Protein AF-A0A0G1XCG7-F1 (afdb_monomer)

pLDDT: mean 79.08, std 19.82, range [25.97, 98.12]

Foldseek 3Di:
DDDDDDPPDPVVVVVVVVPPPPPPFADWDDDPVQFWTWTADPNDTDIWGFFWLDDPVDIDTQTADAPAADPLRLEGEHEEEDQDDDDLVCVQPDLNQLSNQLSSCRRNVDRRAWYKYKYFYWDQDPVRDIDGPPDIDIHTYGDDVVSSVVSSVVVVVVVVVVVVVVVVVVD

Sequence (171 aa):
MQNGEDTGDPLVDFVISRLPKFERMDLPVEDPTGVEVTFVRNKKEIKAFVPVLKDKRFSIPILALPDTAKADYTAFKEYKTSTRRWTQKMVDESGQISFYATAVWLAKKVVPEDIELVCAETAYNPDGSLSPTGDIWRFPTKRTMVDVIKMTSRMKRAWAGIKELGDKTLF

Radius of gyration: 18.93 Å; Cα contacts (8 Å, |Δi|>4): 252; chains: 1; bounding box: 47×46×46 Å

Solvent-accessible surface area (backbone atoms only — not comparable to full-atom values): 10193 Å² total; per-residue (Å²): 135,89,83,80,83,76,83,85,43,74,68,58,50,50,50,57,72,68,42,78,77,74,69,79,77,40,71,75,47,80,43,97,82,63,46,47,32,40,28,52,54,96,92,38,82,41,82,30,40,37,24,68,52,76,53,100,87,50,74,42,79,40,83,44,76,72,82,40,63,47,97,84,50,50,29,38,39,43,78,46,75,36,73,65,85,82,49,66,66,59,60,67,66,29,62,67,60,44,48,45,41,34,44,44,25,67,66,71,75,45,68,30,69,47,34,35,42,39,33,39,32,29,42,72,44,99,86,68,48,78,42,74,72,82,50,72,48,78,38,78,43,74,65,52,72,67,52,34,54,52,41,55,53,49,50,54,51,50,52,53,52,52,51,56,52,54,67,58,70,78,107

Nearest PDB structures (foldseek):
  7ase-assembly1_A  TM=3.149E-01  e=4.323E-02  Trypanosoma cruzi
  1xhv-assembly2_D  TM=4.431E-01  e=1.952E-01  Haemophilus influenzae
  3ebc-assembly1_B  TM=3.813E-01  e=1.833E-01  Haemophilus influenzae
  1tx3-assembly2_D  TM=4.421E-01  e=4.148E-01  Haemophilus influenzae
  1tx3-assembly1_A  TM=3.873E-01  e=1.952E-01  Haemophilus influenzae

Mean predicted aligned error: 11.19 Å

Structure (mmCIF, N/CA/C/O backbone):
data_AF-A0A0G1XCG7-F1
#
_entry.id   AF-A0A0G1XCG7-F1
#
loop_
_atom_site.group_PDB
_atom_site.id
_atom_site.type_symbol
_atom_site.label_atom_id
_atom_site.label_alt_id
_atom_site.label_comp_id
_atom_site.label_asym_id
_atom_site.label_entity_id
_atom_site.label_seq_id
_atom_site.pdbx_PDB_ins_code
_atom_site.Cartn_x
_atom_site.Cartn_y
_atom_site.Cartn_z
_atom_site.occupancy
_atom_site.B_iso_or_equiv
_atom_site.auth_seq_id
_atom_site.auth_comp_id
_atom_site.auth_asym_id
_atom_site.auth_atom_id
_atom_site.pdbx_PDB_model_num
ATOM 1 N N . MET A 1 1 ? -3.631 31.063 -17.568 1.00 25.97 1 MET A N 1
ATOM 2 C CA . MET A 1 1 ? -3.073 32.291 -16.973 1.00 25.97 1 MET A CA 1
ATOM 3 C C . MET A 1 1 ? -2.851 32.037 -15.488 1.00 25.97 1 MET A C 1
ATOM 5 O O . MET A 1 1 ? -3.781 31.592 -14.835 1.00 25.97 1 MET A O 1
ATOM 9 N N . GLN A 1 2 ? -1.589 32.181 -15.066 1.00 35.56 2 GLN A N 1
ATOM 10 C CA . GLN A 1 2 ? -1.072 32.665 -13.773 1.00 35.56 2 GLN A CA 1
ATOM 11 C C . GLN A 1 2 ? -1.804 32.334 -12.454 1.00 35.56 2 GLN A C 1
ATOM 13 O O . GLN A 1 2 ? -2.881 32.849 -12.185 1.00 35.56 2 GLN A O 1
ATOM 18 N N . ASN A 1 3 ? -1.165 31.515 -11.606 1.00 34.12 3 ASN A N 1
ATOM 19 C CA . ASN A 1 3 ? -0.428 31.978 -10.412 1.00 34.12 3 ASN A CA 1
ATOM 20 C C . ASN A 1 3 ? 0.087 30.751 -9.637 1.00 34.12 3 ASN A C 1
ATOM 22 O O . ASN A 1 3 ? -0.643 30.136 -8.864 1.00 34.12 3 ASN A O 1
ATOM 26 N N . GLY A 1 4 ? 1.329 30.350 -9.916 1.00 40.69 4 GLY A N 1
ATOM 27 C CA . GLY A 1 4 ? 2.127 29.584 -8.963 1.00 40.69 4 GLY A CA 1
ATOM 28 C C . GLY A 1 4 ? 2.894 30.618 -8.159 1.00 40.69 4 GLY A C 1
ATOM 29 O O . GLY A 1 4 ? 3.667 31.365 -8.749 1.00 40.69 4 GLY A O 1
ATOM 30 N N . GLU A 1 5 ? 2.580 30.749 -6.877 1.00 43.09 5 GLU A N 1
ATOM 31 C CA . GLU A 1 5 ? 3.329 31.626 -5.984 1.00 43.09 5 GLU A CA 1
ATOM 32 C C . GLU A 1 5 ? 4.722 31.019 -5.802 1.00 43.09 5 GLU A C 1
ATOM 34 O O . GLU A 1 5 ? 4.872 29.990 -5.143 1.00 43.09 5 GLU A O 1
ATOM 39 N N . ASP A 1 6 ? 5.721 31.624 -6.448 1.00 48.25 6 ASP A N 1
ATOM 40 C CA . ASP A 1 6 ? 7.124 31.383 -6.129 1.00 48.25 6 ASP A CA 1
ATOM 41 C C . ASP A 1 6 ? 7.342 31.864 -4.696 1.00 48.25 6 ASP A C 1
ATOM 43 O O . ASP A 1 6 ? 7.038 33.012 -4.354 1.00 48.25 6 ASP A O 1
ATOM 47 N N . THR A 1 7 ? 7.845 30.978 -3.840 1.00 56.78 7 THR A N 1
ATOM 48 C CA . THR A 1 7 ? 8.039 31.297 -2.420 1.00 56.78 7 THR A CA 1
ATOM 49 C C . THR A 1 7 ? 9.200 32.271 -2.198 1.00 56.78 7 THR A C 1
ATOM 51 O O . THR A 1 7 ? 9.373 32.790 -1.097 1.00 56.78 7 THR A O 1
ATOM 54 N N . GLY A 1 8 ? 9.977 32.553 -3.252 1.00 55.59 8 GLY A N 1
ATOM 55 C CA . GLY A 1 8 ? 11.117 33.466 -3.238 1.00 55.59 8 GLY A CA 1
ATOM 56 C C . GLY A 1 8 ? 12.393 32.837 -2.676 1.00 55.59 8 GLY A C 1
ATOM 57 O O . GLY A 1 8 ? 13.440 33.485 -2.688 1.00 55.59 8 GLY A O 1
ATOM 58 N N . ASP A 1 9 ? 12.330 31.582 -2.221 1.00 55.72 9 ASP A N 1
ATOM 59 C CA . ASP A 1 9 ? 13.478 30.800 -1.773 1.00 55.72 9 ASP A CA 1
ATOM 60 C C . ASP A 1 9 ? 13.813 29.711 -2.817 1.00 55.72 9 ASP A C 1
ATOM 62 O O . ASP A 1 9 ? 13.077 28.727 -2.957 1.00 55.72 9 ASP A O 1
ATOM 66 N N . PRO A 1 10 ? 14.950 29.833 -3.532 1.00 62.75 10 PRO A N 1
ATOM 67 C CA . PRO A 1 10 ? 15.297 28.945 -4.638 1.00 62.75 10 PRO A CA 1
ATOM 68 C C . PRO A 1 10 ? 15.512 27.483 -4.220 1.00 62.75 10 PRO A C 1
ATOM 70 O O . PRO A 1 10 ? 15.397 26.589 -5.060 1.00 62.75 10 PRO A O 1
ATOM 73 N N . LEU A 1 11 ? 15.809 27.201 -2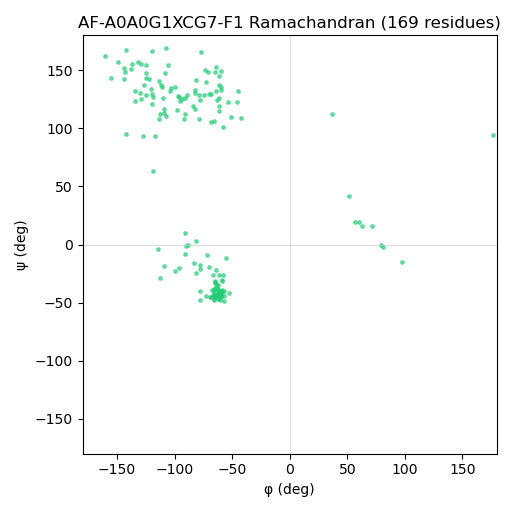.945 1.00 58.56 11 LEU A N 1
ATOM 74 C CA . LEU A 1 11 ? 15.920 25.828 -2.442 1.00 58.56 11 LEU A CA 1
ATOM 75 C C . LEU A 1 11 ? 14.544 25.202 -2.213 1.00 58.56 11 LEU A C 1
ATOM 77 O O . LEU A 1 11 ? 14.338 24.031 -2.543 1.00 58.56 11 LEU A O 1
ATOM 81 N N . VAL A 1 12 ? 13.598 25.979 -1.688 1.00 52.75 12 VAL A N 1
ATOM 82 C CA . VAL A 1 12 ? 12.213 25.545 -1.469 1.00 52.75 12 VAL A CA 1
ATOM 83 C C . VAL A 1 12 ? 11.516 25.337 -2.809 1.00 52.75 12 VAL A C 1
ATOM 85 O O . VAL A 1 12 ? 10.936 24.275 -3.031 1.00 52.75 12 VAL A O 1
ATOM 88 N N . ASP A 1 13 ? 11.682 26.268 -3.746 1.00 51.94 13 ASP A N 1
ATOM 89 C CA . ASP A 1 13 ? 11.119 26.160 -5.093 1.00 51.94 13 ASP A CA 1
ATOM 90 C C . ASP A 1 13 ? 11.721 24.962 -5.859 1.00 51.94 13 ASP A C 1
ATOM 92 O O . ASP A 1 13 ? 11.005 24.225 -6.546 1.00 51.94 13 ASP A O 1
ATOM 96 N N . PHE A 1 14 ? 13.015 24.665 -5.670 1.00 57.53 14 PHE A N 1
ATOM 97 C CA . PHE A 1 14 ? 13.651 23.471 -6.239 1.00 57.53 14 PHE A CA 1
ATOM 98 C C . PHE A 1 14 ? 13.085 22.170 -5.652 1.00 57.53 14 PHE A C 1
ATOM 100 O O . PHE A 1 14 ? 12.789 21.234 -6.401 1.00 57.53 14 PHE A O 1
ATOM 107 N N . VAL A 1 15 ? 12.885 22.102 -4.334 1.00 56.97 15 VAL A N 1
ATOM 108 C CA . VAL A 1 15 ? 12.274 20.936 -3.676 1.00 56.97 15 VAL A CA 1
ATOM 109 C C . VAL A 1 15 ? 10.815 20.766 -4.108 1.00 56.97 15 VAL A C 1
ATOM 111 O O . VAL A 1 15 ? 10.427 19.654 -4.462 1.00 56.97 15 VAL A O 1
ATOM 114 N N . ILE A 1 16 ? 10.028 21.844 -4.181 1.00 52.62 16 ILE A N 1
ATOM 115 C CA . ILE A 1 16 ? 8.637 21.832 -4.666 1.00 52.62 16 ILE A CA 1
ATOM 116 C C . ILE A 1 16 ? 8.563 21.387 -6.132 1.00 52.62 16 ILE A C 1
ATOM 118 O O . ILE A 1 16 ? 7.683 20.607 -6.489 1.00 52.62 16 ILE A O 1
ATOM 122 N N . SER A 1 17 ? 9.514 21.804 -6.975 1.00 53.53 17 SER A N 1
ATOM 123 C CA . SER A 1 17 ? 9.581 21.377 -8.381 1.00 53.53 17 SER A CA 1
ATOM 124 C C . SER A 1 17 ? 9.894 19.884 -8.556 1.00 53.53 17 SER A C 1
ATOM 126 O O . SER A 1 17 ? 9.537 19.288 -9.575 1.00 53.53 17 SER A O 1
ATOM 128 N N . ARG A 1 18 ? 10.573 19.282 -7.568 1.00 48.31 18 ARG A N 1
ATOM 129 C CA . ARG A 1 18 ? 11.005 17.875 -7.549 1.00 48.31 18 ARG A CA 1
ATOM 130 C C . ARG A 1 18 ? 10.047 16.962 -6.793 1.00 48.31 18 ARG A C 1
ATOM 132 O O . ARG A 1 18 ? 10.083 15.749 -7.007 1.00 48.31 18 ARG A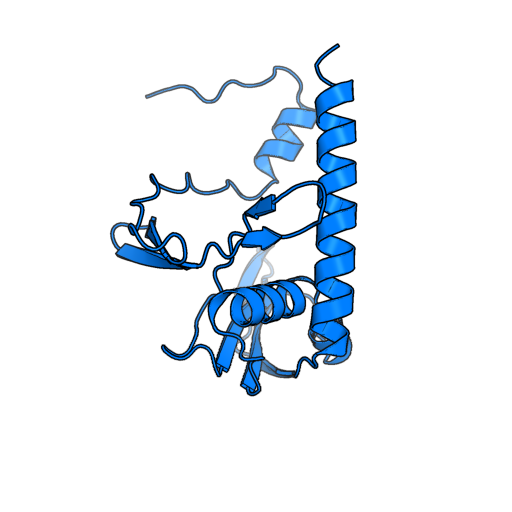 O 1
ATOM 139 N N . LEU A 1 19 ? 9.205 17.516 -5.923 1.00 43.47 19 LEU A N 1
ATOM 140 C CA . LEU A 1 19 ? 8.054 16.804 -5.393 1.00 43.47 19 LEU A CA 1
ATOM 141 C C . LEU A 1 19 ? 7.116 16.510 -6.571 1.00 43.47 19 LEU A C 1
ATOM 143 O O . LEU A 1 19 ? 6.851 17.406 -7.375 1.00 43.47 19 LEU A O 1
ATOM 147 N N . PRO A 1 20 ? 6.616 15.270 -6.726 1.00 37.00 20 PRO A N 1
ATOM 148 C CA . PRO A 1 20 ? 5.599 15.007 -7.730 1.00 37.00 20 PRO A CA 1
ATOM 149 C C . PRO A 1 20 ? 4.464 15.993 -7.475 1.00 37.00 20 PRO A C 1
ATOM 151 O O . PRO A 1 20 ? 3.947 16.050 -6.357 1.00 37.00 20 PRO A O 1
ATOM 154 N N . LYS A 1 21 ? 4.118 16.801 -8.489 1.00 39.94 21 LYS A N 1
ATOM 155 C CA . LYS A 1 21 ? 2.919 17.638 -8.435 1.00 39.94 21 LYS A CA 1
ATOM 156 C C . LYS A 1 21 ? 1.798 16.696 -8.033 1.00 39.94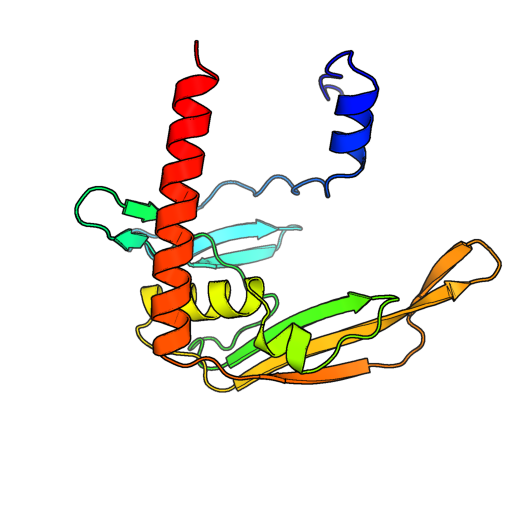 21 LYS A C 1
ATOM 158 O O . LYS A 1 21 ? 1.445 15.814 -8.814 1.00 39.94 21 LYS A O 1
ATOM 163 N N . PHE A 1 22 ? 1.294 16.833 -6.810 1.00 39.44 22 PHE A N 1
ATOM 164 C CA . PHE A 1 22 ? 0.019 16.240 -6.463 1.00 39.44 22 PHE A CA 1
ATOM 165 C C . PHE A 1 22 ? -0.944 16.857 -7.473 1.00 39.44 22 PHE A C 1
ATOM 167 O O . PHE A 1 22 ? -1.248 18.048 -7.385 1.00 39.44 22 PHE A O 1
ATOM 174 N N . GLU A 1 23 ? -1.298 16.102 -8.520 1.00 39.22 23 GLU A N 1
ATOM 175 C CA . GLU A 1 23 ? -2.395 16.469 -9.407 1.00 39.22 23 GLU A CA 1
ATOM 176 C C . GLU A 1 23 ? -3.523 16.880 -8.471 1.00 39.22 23 GLU A C 1
ATOM 178 O O . GLU A 1 23 ? -3.831 16.122 -7.547 1.00 39.22 23 GLU A O 1
ATOM 183 N N . ARG A 1 24 ? -4.026 18.115 -8.626 1.00 37.09 24 ARG A N 1
ATOM 184 C CA . ARG A 1 24 ? -5.148 18.631 -7.837 1.00 37.09 24 ARG A CA 1
ATOM 185 C C . ARG A 1 24 ? -6.170 17.501 -7.754 1.00 37.09 24 ARG A C 1
ATOM 187 O O . ARG A 1 24 ? -6.715 17.113 -8.781 1.00 37.09 24 ARG A O 1
ATOM 194 N N . MET A 1 25 ? -6.325 16.905 -6.572 1.00 38.53 25 MET A N 1
ATOM 195 C CA . MET A 1 25 ? -7.353 15.898 -6.368 1.00 38.53 25 MET A CA 1
ATOM 196 C C . MET A 1 25 ? -8.662 16.659 -6.509 1.00 38.53 25 MET A C 1
ATOM 198 O O . MET A 1 25 ? -8.970 17.505 -5.669 1.00 38.53 25 MET A O 1
ATOM 202 N N . ASP A 1 26 ? -9.346 16.450 -7.632 1.00 42.12 26 ASP A N 1
ATOM 203 C CA . ASP A 1 26 ? -10.622 17.098 -7.888 1.00 42.12 26 ASP A CA 1
ATOM 204 C C . ASP A 1 26 ? -11.619 16.710 -6.791 1.00 42.12 26 ASP A C 1
ATOM 206 O O . ASP A 1 26 ? -11.527 15.644 -6.179 1.00 42.12 26 ASP A O 1
ATOM 210 N N . LEU A 1 27 ? -12.529 17.646 -6.525 1.00 45.09 27 LEU A N 1
ATOM 211 C CA . LEU A 1 27 ? -13.391 17.715 -5.350 1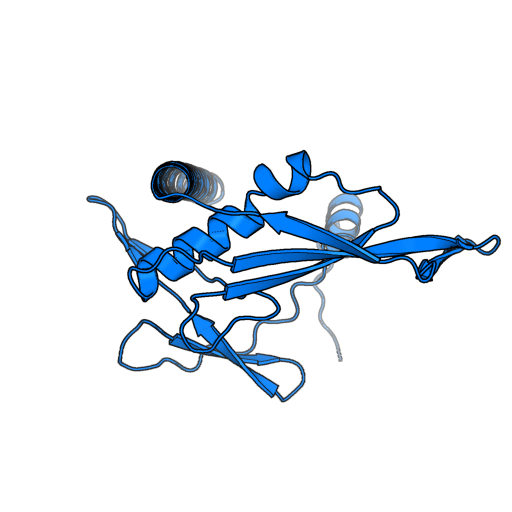.00 45.09 27 LEU A CA 1
ATOM 212 C C . LEU A 1 27 ? -14.032 16.359 -4.997 1.00 45.09 27 LEU A C 1
ATOM 214 O O . LEU A 1 27 ? -14.608 15.714 -5.877 1.00 45.09 27 LEU A O 1
ATOM 218 N N . PRO A 1 28 ? -13.976 15.939 -3.720 1.00 46.75 28 PRO A N 1
ATOM 219 C CA . PRO A 1 28 ? -14.648 14.729 -3.275 1.00 46.75 28 PRO A CA 1
ATOM 220 C C . PRO A 1 28 ? -16.161 14.867 -3.487 1.00 46.75 28 PRO A C 1
ATOM 222 O O . PRO A 1 28 ? -16.773 15.817 -3.001 1.00 46.75 28 PRO A O 1
ATOM 225 N N . VAL A 1 29 ? -16.776 13.915 -4.189 1.00 46.75 29 VAL A N 1
ATOM 226 C CA . VAL A 1 29 ? -18.236 13.745 -4.179 1.00 46.75 29 VAL A CA 1
ATOM 227 C C . VAL A 1 29 ? -18.557 12.742 -3.073 1.00 46.75 29 VAL A C 1
ATOM 229 O O . VAL A 1 29 ? -18.194 11.567 -3.179 1.00 46.75 29 VAL A O 1
ATOM 232 N N . GLU A 1 30 ? -19.143 13.228 -1.976 1.00 46.03 30 GLU A N 1
ATOM 233 C CA . GLU A 1 30 ? -19.443 12.425 -0.785 1.00 46.03 30 GLU A CA 1
ATOM 234 C C . GLU A 1 30 ? -20.551 11.394 -1.057 1.00 46.03 30 GLU A C 1
ATOM 236 O O . GLU A 1 30 ? -21.635 11.737 -1.532 1.00 46.03 30 GLU A O 1
ATOM 241 N N . ASP A 1 31 ? -20.296 10.129 -0.708 1.00 46.28 31 ASP A N 1
ATOM 242 C CA . ASP A 1 31 ? -21.341 9.125 -0.502 1.00 46.28 31 ASP A CA 1
ATOM 243 C C . ASP A 1 31 ? -21.922 9.291 0.921 1.00 46.28 31 ASP A C 1
ATOM 245 O O . ASP A 1 31 ? -21.148 9.316 1.888 1.00 46.28 31 ASP A O 1
ATOM 249 N N . PRO A 1 32 ? -23.258 9.354 1.102 1.00 37.69 32 PRO A N 1
ATOM 250 C CA . PRO A 1 32 ? -23.910 9.410 2.416 1.00 37.69 32 PRO A CA 1
ATOM 251 C C . PRO A 1 32 ? -23.546 8.270 3.390 1.00 37.69 32 PRO A C 1
ATOM 253 O O . PRO A 1 32 ? -23.868 8.365 4.575 1.00 37.69 32 PRO A O 1
ATOM 256 N N . THR A 1 33 ? -22.877 7.198 2.945 1.00 45.88 33 THR A N 1
ATOM 257 C CA . THR A 1 33 ? -22.385 6.121 3.827 1.00 45.88 33 THR A CA 1
ATOM 258 C C . THR A 1 33 ? -21.032 6.404 4.499 1.00 45.88 33 THR A C 1
ATOM 260 O O . THR A 1 33 ? -20.681 5.723 5.466 1.00 45.88 33 THR A O 1
ATOM 263 N N . GLY A 1 34 ? -20.266 7.397 4.024 1.00 49.34 34 GLY A N 1
ATOM 264 C CA . GLY A 1 34 ? -18.959 7.778 4.579 1.00 49.34 34 GLY A CA 1
ATOM 265 C C . GLY A 1 34 ? -17.812 6.789 4.314 1.00 49.34 34 GLY A C 1
ATOM 266 O O . GLY A 1 34 ? -16.790 6.852 4.997 1.00 49.34 34 GLY A O 1
ATOM 267 N N . VAL A 1 35 ? -17.971 5.853 3.368 1.00 56.88 35 VAL A N 1
ATOM 268 C CA . VAL A 1 35 ? -16.982 4.790 3.082 1.00 56.88 35 VAL A CA 1
ATOM 269 C C . VAL A 1 35 ? -16.319 4.950 1.711 1.00 56.88 35 VAL A C 1
ATOM 271 O O . VAL A 1 35 ? -15.156 4.568 1.554 1.00 56.88 35 VAL A O 1
ATOM 274 N N . GLU A 1 36 ? -17.005 5.553 0.742 1.00 59.91 36 GLU A N 1
ATOM 275 C CA . GLU A 1 36 ? -16.516 5.741 -0.625 1.00 59.91 36 GLU A CA 1
ATOM 276 C C . GLU A 1 36 ? -16.605 7.218 -1.026 1.00 59.91 36 GLU A C 1
ATOM 278 O O . GLU A 1 36 ? -17.571 7.914 -0.731 1.00 59.91 36 GLU A O 1
ATOM 283 N N . VAL A 1 37 ? -15.559 7.713 -1.678 1.00 65.12 37 VAL A N 1
ATOM 284 C CA . VAL A 1 37 ? -15.490 9.065 -2.227 1.00 65.12 37 VAL A CA 1
ATOM 285 C C . VAL A 1 37 ? -15.152 8.933 -3.698 1.00 65.12 37 VAL A C 1
ATOM 287 O O . VAL A 1 37 ? -14.202 8.237 -4.066 1.00 65.12 37 VAL A O 1
ATOM 290 N N . THR A 1 38 ? -15.935 9.591 -4.547 1.00 61.72 38 THR A N 1
ATOM 291 C CA . THR A 1 38 ? -15.632 9.637 -5.978 1.00 61.72 38 THR A CA 1
ATOM 292 C C . THR A 1 38 ? -14.772 10.858 -6.262 1.00 61.72 38 THR A C 1
ATOM 294 O O . THR A 1 38 ? -15.134 11.979 -5.910 1.00 61.72 38 THR A O 1
ATOM 297 N N . PHE A 1 39 ? -13.630 10.618 -6.895 1.00 63.09 39 PHE A N 1
ATOM 298 C CA . PHE A 1 39 ? -12.709 11.625 -7.400 1.00 63.09 39 PHE A CA 1
ATOM 299 C C . PHE A 1 39 ? -12.778 11.640 -8.922 1.00 63.09 39 PHE A C 1
ATOM 301 O O . PHE A 1 39 ? -12.946 10.594 -9.546 1.00 63.09 39 PHE A O 1
ATOM 308 N N . VAL A 1 40 ? -12.586 12.798 -9.542 1.00 58.56 40 VAL A N 1
ATOM 309 C CA . VAL A 1 40 ? -12.368 12.871 -10.989 1.00 58.56 40 VAL A CA 1
ATOM 310 C C . VAL A 1 40 ? -10.866 12.950 -11.238 1.00 58.56 40 VAL A C 1
ATOM 312 O O . VAL A 1 40 ? -10.165 13.765 -10.651 1.00 58.56 40 VAL A O 1
ATOM 315 N N . ARG A 1 41 ? -10.339 12.077 -12.096 1.00 59.31 41 ARG A N 1
ATOM 316 C CA . ARG A 1 41 ? -8.946 12.128 -12.551 1.00 59.31 41 ARG A CA 1
ATOM 317 C C . ARG A 1 41 ? -8.909 11.925 -14.052 1.00 59.31 41 ARG A C 1
ATOM 319 O O . ARG A 1 41 ? -9.420 10.928 -14.556 1.00 59.31 41 ARG A O 1
ATOM 326 N N . ASN A 1 42 ? -8.317 12.865 -14.787 1.00 62.59 42 ASN A N 1
ATOM 327 C CA . ASN A 1 42 ? -8.247 12.812 -16.253 1.00 62.59 42 ASN A CA 1
ATOM 328 C C . ASN A 1 42 ? -9.619 12.571 -16.918 1.00 62.59 42 ASN A C 1
ATOM 330 O O . ASN A 1 42 ? -9.731 11.784 -17.858 1.00 62.59 42 ASN A O 1
ATOM 334 N N . LYS A 1 43 ? -10.670 13.239 -16.414 1.00 66.31 43 LYS A N 1
ATOM 335 C CA . LYS A 1 43 ? -12.074 13.087 -16.855 1.00 66.31 43 LYS A CA 1
ATOM 336 C C . LYS A 1 43 ? -12.677 11.689 -16.638 1.00 66.31 43 LYS A C 1
ATOM 338 O O . LYS A 1 43 ? -13.704 11.375 -17.233 1.00 66.31 43 LYS A O 1
ATOM 343 N N . LYS A 1 44 ? -12.054 10.846 -15.810 1.00 58.69 44 LYS A N 1
ATOM 344 C CA . LYS A 1 44 ? -12.604 9.560 -15.370 1.00 58.69 44 LYS A CA 1
ATOM 345 C C . LYS A 1 44 ? -12.930 9.619 -13.888 1.00 58.69 44 LYS A C 1
ATOM 347 O O . LYS A 1 44 ? -12.135 10.125 -13.100 1.00 58.69 44 LYS A O 1
ATOM 352 N N . GLU A 1 45 ? -14.079 9.075 -13.522 1.00 64.94 45 GLU A N 1
ATOM 353 C CA . GLU A 1 45 ? -14.450 8.884 -12.126 1.00 64.94 45 GLU A CA 1
ATOM 354 C C . GLU A 1 45 ? -13.651 7.723 -11.532 1.00 64.94 45 GLU A C 1
ATOM 356 O O . GLU A 1 45 ? -13.590 6.624 -12.087 1.00 64.94 45 GLU A O 1
ATOM 361 N N . ILE A 1 46 ? -13.022 7.985 -10.395 1.00 65.50 46 ILE A N 1
ATOM 362 C CA . ILE A 1 46 ? -12.277 7.027 -9.600 1.00 65.50 46 ILE A CA 1
ATOM 363 C C . ILE A 1 46 ? -12.943 6.958 -8.237 1.00 65.50 46 ILE A C 1
ATOM 365 O O . ILE A 1 46 ? -13.007 7.947 -7.511 1.00 65.50 46 ILE A O 1
ATOM 369 N N . LYS A 1 47 ? -13.395 5.766 -7.863 1.00 64.88 47 LYS A N 1
ATOM 370 C CA . LYS A 1 47 ? -13.868 5.505 -6.508 1.00 64.88 47 LYS A CA 1
ATOM 371 C C . LYS A 1 47 ? -12.671 5.222 -5.614 1.00 64.88 47 LYS A C 1
ATOM 373 O O . LYS A 1 47 ? -11.958 4.242 -5.826 1.00 64.88 47 LYS A O 1
ATOM 378 N N . ALA A 1 48 ? -12.455 6.070 -4.622 1.00 65.75 48 ALA A N 1
ATOM 379 C CA . ALA A 1 48 ? -11.533 5.792 -3.537 1.00 65.75 48 ALA A CA 1
ATOM 380 C C . ALA A 1 48 ? -12.322 5.455 -2.275 1.00 65.75 48 ALA A C 1
ATOM 382 O O . ALA A 1 48 ? -13.458 5.883 -2.086 1.00 65.75 48 ALA A O 1
ATOM 383 N N . PHE A 1 49 ? -11.696 4.698 -1.390 1.00 69.81 49 PHE A N 1
ATOM 384 C CA . PHE A 1 49 ? -12.249 4.407 -0.079 1.00 69.81 49 PHE A CA 1
ATOM 385 C C . PHE A 1 49 ? -11.586 5.328 0.937 1.00 69.81 49 PHE A C 1
ATOM 387 O O . PHE A 1 49 ? -10.363 5.510 0.921 1.00 69.81 49 PHE A O 1
ATOM 394 N N . VAL A 1 50 ? -12.401 5.902 1.823 1.00 75.94 50 VAL A N 1
ATOM 395 C CA . VAL A 1 50 ? -11.928 6.767 2.911 1.00 75.94 50 VAL A CA 1
ATOM 396 C C . VAL A 1 50 ? -12.310 6.161 4.261 1.00 75.94 50 VAL A C 1
ATOM 398 O O . VAL A 1 50 ? -13.116 6.721 5.002 1.00 75.94 50 VAL A O 1
ATOM 401 N N . PRO A 1 51 ? -11.782 4.971 4.609 1.00 82.69 51 PRO A N 1
ATOM 402 C CA . PRO A 1 51 ? -12.052 4.384 5.905 1.00 82.69 51 PRO A CA 1
ATOM 403 C C . PRO A 1 51 ? -11.542 5.278 7.031 1.00 82.69 51 PRO A C 1
ATOM 405 O O . PRO A 1 51 ? -10.476 5.892 6.957 1.00 82.69 51 PRO A O 1
ATOM 408 N N . VAL A 1 52 ? -12.284 5.272 8.132 1.00 86.19 52 VAL A N 1
ATOM 409 C CA . VAL A 1 52 ? -11.902 5.990 9.343 1.00 86.19 52 VAL A CA 1
ATOM 410 C C . VAL A 1 52 ? -11.240 5.028 10.320 1.00 86.19 52 VAL A C 1
ATOM 412 O O . VAL A 1 52 ? -11.872 4.112 10.854 1.00 86.19 52 VAL A O 1
ATOM 415 N N . LEU A 1 53 ? -9.960 5.262 10.607 1.00 87.88 53 LEU A N 1
ATOM 416 C CA . LEU A 1 53 ? -9.280 4.611 11.717 1.00 87.88 53 LEU A CA 1
ATOM 417 C C . LEU A 1 53 ? -9.672 5.316 13.017 1.00 87.88 53 LEU A C 1
ATOM 419 O O . LEU A 1 53 ? -9.243 6.438 13.290 1.00 87.88 53 LEU A O 1
ATOM 423 N N . LYS A 1 54 ? -10.484 4.640 13.830 1.00 86.50 54 LYS A N 1
ATOM 424 C CA . LYS A 1 54 ? -10.909 5.152 15.135 1.00 86.50 54 LYS A CA 1
ATOM 425 C C . LYS A 1 54 ? -9.850 4.880 16.206 1.00 86.50 54 LYS A C 1
ATOM 427 O O . LYS A 1 54 ? -9.336 3.767 16.349 1.00 86.50 54 LYS A O 1
ATOM 432 N N . ASP A 1 55 ? -9.551 5.907 16.986 1.00 82.25 55 ASP A N 1
ATOM 433 C CA . ASP A 1 55 ? -8.863 5.821 18.267 1.00 82.25 55 ASP A CA 1
ATOM 434 C C . ASP A 1 55 ? -9.770 6.380 19.376 1.00 82.25 55 ASP A C 1
ATOM 436 O O . ASP A 1 55 ? -10.776 7.028 19.094 1.00 82.25 55 ASP A O 1
ATOM 440 N N . LYS A 1 56 ? -9.434 6.146 20.651 1.00 80.31 56 LYS A N 1
ATOM 441 C CA . LYS A 1 56 ? -10.219 6.671 21.780 1.00 80.31 56 LYS A CA 1
ATOM 442 C C . LYS A 1 56 ? -10.267 8.203 21.794 1.00 80.31 56 LYS A C 1
ATOM 444 O O . LYS A 1 56 ? -11.196 8.766 22.357 1.00 80.31 56 LYS A O 1
ATOM 449 N N . ARG A 1 57 ? -9.254 8.868 21.225 1.00 77.44 57 ARG A N 1
ATOM 450 C CA . ARG A 1 57 ? -9.080 10.331 21.300 1.00 77.44 57 ARG A CA 1
ATOM 451 C C . ARG A 1 57 ? -9.327 11.068 19.987 1.00 77.44 57 ARG A C 1
ATOM 453 O O . ARG A 1 57 ? -9.468 12.284 19.994 1.00 77.44 57 ARG A O 1
ATOM 460 N N . PHE A 1 58 ? -9.303 10.371 18.857 1.00 79.62 58 PHE A N 1
ATOM 461 C CA . PHE A 1 58 ? -9.419 10.989 17.540 1.00 79.62 58 PHE A CA 1
ATOM 462 C C . PHE A 1 58 ? -9.834 9.967 16.484 1.00 79.62 58 PHE A C 1
ATOM 464 O O . PHE A 1 58 ? -9.680 8.760 16.658 1.00 79.62 58 PHE A O 1
ATOM 471 N N . SER A 1 59 ? -10.316 10.483 15.360 1.00 85.12 59 SER A N 1
ATOM 472 C CA . SER A 1 59 ? -10.563 9.719 14.143 1.00 85.12 59 SER A CA 1
ATOM 473 C C . SER A 1 59 ? -9.561 10.150 13.080 1.00 85.12 59 SER A C 1
ATOM 475 O O . SER A 1 59 ? -9.311 11.345 12.933 1.00 85.12 59 SER A O 1
ATOM 477 N N . ILE A 1 60 ? -8.970 9.187 12.374 1.00 86.94 60 ILE A N 1
ATOM 478 C CA . ILE A 1 60 ? -8.068 9.455 11.252 1.00 86.94 60 ILE A CA 1
ATOM 479 C C . ILE A 1 60 ? -8.782 9.040 9.962 1.00 86.94 60 ILE A C 1
ATOM 481 O O . ILE A 1 60 ? -9.017 7.840 9.786 1.00 86.94 60 ILE A O 1
ATOM 485 N N . PRO A 1 61 ? -9.137 9.976 9.068 1.00 86.25 61 PRO A N 1
ATOM 486 C CA . PRO A 1 61 ? -9.570 9.621 7.724 1.00 86.25 61 PRO A CA 1
ATOM 487 C C . PRO A 1 61 ? -8.365 9.102 6.931 1.00 86.25 61 PRO A C 1
ATOM 489 O O . PRO A 1 61 ? -7.304 9.727 6.912 1.00 86.25 61 PRO A O 1
ATOM 492 N N . ILE A 1 62 ? -8.511 7.939 6.301 1.00 85.06 62 ILE A N 1
ATOM 493 C CA . ILE A 1 62 ? -7.446 7.292 5.536 1.00 85.06 62 ILE A CA 1
ATOM 494 C C . ILE A 1 62 ? -7.850 7.278 4.070 1.00 85.06 62 ILE A C 1
ATOM 496 O O . ILE A 1 62 ? -8.715 6.503 3.692 1.00 85.06 62 ILE A O 1
ATOM 500 N N . LEU A 1 63 ? -7.210 8.095 3.236 1.00 86.25 63 LEU A N 1
ATOM 501 C CA . LEU A 1 63 ? -7.395 8.021 1.788 1.00 86.25 63 LEU A CA 1
ATOM 502 C C . LEU A 1 63 ? -6.480 6.941 1.209 1.00 86.25 63 LEU A C 1
ATOM 504 O O . LEU A 1 63 ? -5.257 7.032 1.325 1.00 86.25 63 LEU A O 1
ATOM 508 N N . ALA A 1 64 ? -7.067 5.928 0.578 1.00 85.69 64 ALA A N 1
ATOM 509 C CA . ALA A 1 64 ? -6.325 4.852 -0.059 1.00 85.69 64 ALA A CA 1
ATOM 510 C C . ALA A 1 64 ? -6.877 4.553 -1.455 1.00 85.69 64 ALA A C 1
ATOM 512 O O . ALA A 1 64 ? -8.081 4.403 -1.655 1.00 85.69 64 ALA A O 1
ATOM 513 N N . LEU A 1 65 ? -5.957 4.456 -2.414 1.00 85.50 65 LEU A N 1
ATOM 514 C CA . LEU A 1 65 ? -6.250 4.166 -3.808 1.00 85.50 65 LEU A CA 1
ATOM 515 C C . LEU A 1 65 ? -5.151 3.246 -4.366 1.00 85.50 65 LEU A C 1
ATOM 517 O O . LEU A 1 65 ? -4.088 3.743 -4.736 1.00 85.50 65 LEU A O 1
ATOM 521 N N . PRO A 1 66 ? -5.362 1.919 -4.359 1.00 87.88 66 PRO A N 1
ATOM 522 C CA . PRO A 1 66 ? -4.524 0.977 -5.091 1.00 87.88 66 PRO A CA 1
ATOM 523 C C . PRO A 1 66 ? -4.664 1.226 -6.595 1.00 87.88 66 PRO A C 1
ATOM 525 O O . PRO A 1 66 ? -5.755 1.579 -7.047 1.00 87.88 66 PRO A O 1
ATOM 528 N N . ASP A 1 67 ? -3.607 0.987 -7.373 1.00 87.81 67 ASP A N 1
ATOM 529 C CA . ASP A 1 67 ? -3.650 1.203 -8.827 1.00 87.81 67 ASP A CA 1
ATOM 530 C C . ASP A 1 67 ? -4.740 0.363 -9.506 1.00 87.81 67 ASP A C 1
ATOM 532 O O . ASP A 1 67 ? -5.453 0.836 -10.391 1.00 87.81 67 ASP A O 1
ATOM 536 N N . THR A 1 68 ? -4.884 -0.894 -9.075 1.00 88.19 68 THR A N 1
ATOM 537 C CA . THR A 1 68 ? -5.991 -1.771 -9.472 1.00 88.19 68 THR A CA 1
ATOM 538 C C . THR A 1 68 ? -6.416 -2.651 -8.308 1.00 88.19 68 THR A C 1
ATOM 540 O O . THR A 1 68 ? -5.573 -3.139 -7.558 1.00 88.19 68 THR A O 1
ATOM 543 N N . ALA A 1 69 ? -7.715 -2.904 -8.175 1.00 88.62 69 ALA A N 1
ATOM 544 C CA . ALA A 1 69 ? -8.267 -3.815 -7.180 1.00 88.62 69 ALA A CA 1
ATOM 545 C C . ALA A 1 69 ? -9.472 -4.569 -7.753 1.00 88.62 69 ALA A C 1
ATOM 547 O O . ALA A 1 69 ? -10.173 -4.057 -8.630 1.00 88.62 69 ALA A O 1
ATOM 548 N N . LYS A 1 70 ? -9.729 -5.781 -7.250 1.00 86.75 70 LYS A N 1
ATOM 549 C CA . LYS A 1 70 ? -11.023 -6.444 -7.463 1.00 86.75 70 LYS A CA 1
ATOM 550 C C . LYS A 1 70 ? -12.133 -5.635 -6.790 1.00 86.75 70 LYS A C 1
ATOM 552 O O . LYS A 1 70 ? -11.896 -4.979 -5.780 1.00 86.75 70 LYS A O 1
ATOM 557 N N . ALA A 1 71 ? -13.355 -5.741 -7.310 1.00 83.81 71 ALA A N 1
ATOM 558 C CA . ALA A 1 71 ? -14.520 -5.040 -6.761 1.00 83.81 71 ALA A CA 1
ATOM 559 C C . ALA A 1 71 ? -14.813 -5.403 -5.290 1.00 83.81 71 ALA A C 1
ATOM 561 O O . ALA A 1 71 ? -15.304 -4.572 -4.531 1.00 83.81 71 ALA A O 1
ATOM 562 N N . ASP A 1 72 ? -14.483 -6.630 -4.879 1.00 83.06 72 ASP A N 1
ATOM 563 C CA . ASP A 1 72 ? -14.613 -7.120 -3.501 1.00 83.06 72 ASP A CA 1
ATOM 564 C C . ASP A 1 72 ? -13.371 -6.848 -2.628 1.00 83.06 72 ASP A C 1
ATOM 566 O O . ASP A 1 72 ? -13.355 -7.198 -1.449 1.00 83.06 72 ASP A O 1
ATOM 570 N N . TYR A 1 73 ? -12.333 -6.223 -3.195 1.00 87.56 73 TYR A N 1
ATOM 571 C CA . TYR A 1 73 ? -11.043 -5.933 -2.566 1.00 87.56 73 TYR A CA 1
ATOM 572 C C . TYR A 1 73 ? -10.289 -7.150 -2.001 1.00 87.56 73 TYR A C 1
ATOM 574 O O . TYR A 1 73 ? -9.354 -6.990 -1.218 1.00 87.56 73 TYR A O 1
ATOM 582 N N . THR A 1 74 ? -10.622 -8.368 -2.434 1.00 91.44 74 THR A N 1
ATOM 583 C CA . THR A 1 74 ? -9.879 -9.584 -2.048 1.00 91.44 74 THR A CA 1
ATOM 584 C C . THR A 1 74 ? -8.489 -9.655 -2.685 1.00 91.44 74 THR A C 1
ATOM 586 O O . THR A 1 74 ? -7.614 -10.369 -2.188 1.00 91.44 74 THR A O 1
ATOM 589 N N . ALA A 1 75 ? -8.276 -8.887 -3.760 1.00 93.56 75 ALA A N 1
ATOM 590 C CA . ALA A 1 75 ? -7.015 -8.787 -4.478 1.00 93.56 75 ALA A CA 1
ATOM 591 C C . ALA A 1 75 ? -6.749 -7.364 -4.984 1.00 93.56 75 ALA A C 1
ATOM 593 O O . ALA A 1 75 ? -7.687 -6.653 -5.365 1.00 93.56 75 ALA A O 1
ATOM 594 N N . PHE A 1 76 ? -5.476 -6.973 -5.051 1.00 94.56 76 PHE A N 1
ATOM 595 C CA . PHE A 1 76 ? -5.048 -5.727 -5.693 1.00 94.56 76 PHE A CA 1
ATOM 596 C C . PHE A 1 76 ? -3.643 -5.845 -6.290 1.00 94.56 76 PHE A C 1
ATOM 598 O O . PHE A 1 76 ? -2.843 -6.680 -5.861 1.00 94.56 76 PHE A O 1
ATOM 605 N N . LYS A 1 77 ? -3.336 -4.990 -7.273 1.00 94.75 77 LYS A N 1
ATOM 606 C CA . LYS A 1 77 ? -1.986 -4.866 -7.838 1.00 94.75 77 LYS A CA 1
ATOM 607 C C . LYS A 1 77 ? -1.459 -3.452 -7.703 1.00 94.75 77 LYS A C 1
ATOM 609 O O . LYS A 1 77 ? -2.206 -2.492 -7.887 1.00 94.75 77 LYS A O 1
ATOM 614 N N . GLU A 1 78 ? -0.166 -3.368 -7.421 1.00 94.06 78 GLU A N 1
ATOM 615 C CA . GLU A 1 78 ? 0.613 -2.133 -7.410 1.00 94.06 78 GLU A CA 1
ATOM 616 C C . GLU A 1 78 ? 1.576 -2.146 -8.594 1.00 94.06 78 GLU A C 1
ATOM 618 O O . GLU A 1 78 ? 2.367 -3.084 -8.738 1.00 94.06 78 GLU A O 1
ATOM 623 N N . TYR A 1 79 ? 1.544 -1.106 -9.419 1.00 94.75 79 TYR A N 1
ATOM 624 C CA . TYR A 1 79 ? 2.428 -0.972 -10.564 1.00 94.75 79 TYR A CA 1
ATOM 625 C C . TYR A 1 79 ? 3.541 0.023 -10.266 1.00 94.75 79 TYR A C 1
ATOM 627 O O . TYR A 1 79 ? 3.323 1.120 -9.758 1.00 94.75 79 TYR A O 1
ATOM 635 N N . LYS A 1 80 ? 4.769 -0.350 -10.617 1.00 91.75 80 LYS A N 1
ATOM 636 C CA . LYS A 1 80 ? 5.938 0.525 -10.523 1.00 91.75 80 LYS A CA 1
ATOM 637 C C . LYS A 1 80 ? 6.742 0.487 -11.813 1.00 91.75 80 LYS A C 1
ATOM 639 O O . LYS A 1 80 ? 6.721 -0.485 -12.561 1.00 91.75 80 LYS A O 1
ATOM 644 N N . THR A 1 81 ? 7.504 1.546 -12.025 1.00 92.31 81 THR A N 1
ATOM 645 C CA . THR A 1 81 ? 8.600 1.594 -12.991 1.00 92.31 81 THR A CA 1
ATOM 646 C C . THR A 1 81 ? 9.875 1.907 -12.227 1.00 92.31 81 THR A C 1
ATOM 648 O O . THR A 1 81 ? 9.862 2.792 -11.365 1.00 92.31 81 THR A O 1
ATOM 651 N N . SER A 1 82 ? 10.970 1.195 -12.482 1.00 91.44 82 SER A N 1
ATOM 652 C CA . SER A 1 82 ? 12.218 1.478 -11.770 1.00 91.44 82 SER A CA 1
ATOM 653 C C . SER A 1 82 ? 13.464 1.048 -12.527 1.00 91.44 82 SER A C 1
ATOM 655 O O . SER A 1 82 ? 13.496 -0.017 -13.132 1.00 91.44 82 SER A O 1
ATOM 657 N N . THR A 1 83 ? 14.515 1.860 -12.409 1.00 89.44 83 THR A N 1
ATOM 658 C CA . THR A 1 83 ? 15.901 1.491 -12.740 1.00 89.44 83 THR A CA 1
ATOM 659 C C . THR A 1 83 ? 16.551 0.650 -11.654 1.00 89.44 83 THR A C 1
ATOM 661 O O . THR A 1 83 ? 17.533 -0.047 -11.892 1.00 89.44 83 THR A O 1
ATOM 664 N N . ARG A 1 84 ? 16.018 0.712 -10.429 1.00 90.19 84 ARG A N 1
ATOM 665 C CA . ARG A 1 84 ? 16.496 -0.087 -9.313 1.00 90.19 84 ARG A CA 1
ATOM 666 C C . ARG A 1 84 ? 15.752 -1.409 -9.297 1.00 90.19 84 ARG A C 1
ATOM 668 O O . ARG A 1 84 ? 14.524 -1.449 -9.216 1.00 90.19 84 ARG A O 1
ATOM 675 N N . ARG A 1 85 ? 16.519 -2.495 -9.233 1.00 87.06 85 ARG A N 1
ATOM 676 C CA . ARG A 1 85 ? 15.956 -3.827 -9.053 1.00 87.06 85 ARG A CA 1
ATOM 677 C C . ARG A 1 85 ? 15.204 -3.940 -7.729 1.00 87.06 85 ARG A C 1
ATOM 679 O O . ARG A 1 85 ? 15.783 -3.781 -6.651 1.00 87.06 85 ARG A O 1
ATOM 686 N N . TRP A 1 86 ? 13.912 -4.236 -7.828 1.00 92.12 86 TRP A N 1
ATOM 687 C CA . TRP A 1 86 ? 13.094 -4.609 -6.682 1.00 92.12 86 TRP A CA 1
ATOM 688 C C . TRP A 1 86 ? 13.430 -6.028 -6.229 1.00 92.12 86 TRP A C 1
ATOM 690 O O . TRP A 1 86 ? 13.830 -6.886 -7.015 1.00 92.12 86 TRP A O 1
ATOM 700 N N . THR A 1 87 ? 13.266 -6.271 -4.935 1.00 95.88 87 THR A N 1
ATOM 701 C CA . THR A 1 87 ? 13.430 -7.595 -4.333 1.00 95.88 87 THR A CA 1
ATOM 702 C C . THR A 1 87 ? 12.161 -7.961 -3.586 1.00 95.88 87 THR A C 1
ATOM 704 O O . THR A 1 87 ? 11.461 -7.072 -3.100 1.00 95.88 87 THR A O 1
ATOM 707 N N . GLN A 1 88 ? 11.898 -9.259 -3.433 1.00 97.75 88 GLN A N 1
ATOM 708 C CA . GLN A 1 88 ? 10.738 -9.745 -2.684 1.00 97.75 88 GLN A CA 1
ATOM 709 C C . GLN A 1 88 ? 10.675 -9.134 -1.275 1.00 97.75 88 GLN A C 1
ATOM 711 O O . GLN A 1 88 ? 9.634 -8.635 -0.866 1.00 97.75 88 GLN A O 1
ATOM 716 N N . LYS A 1 89 ? 11.822 -9.037 -0.588 1.00 97.38 89 LYS A N 1
ATOM 717 C CA . LYS A 1 89 ? 11.925 -8.403 0.733 1.00 97.38 89 LYS A CA 1
ATOM 718 C C . LYS A 1 89 ? 11.429 -6.951 0.738 1.00 97.38 89 LYS A C 1
ATOM 720 O O . LYS A 1 89 ? 10.682 -6.570 1.629 1.00 97.38 89 LYS A O 1
ATOM 725 N N . MET A 1 90 ? 11.798 -6.145 -0.263 1.00 96.81 90 MET A N 1
ATOM 726 C CA . MET A 1 90 ? 11.327 -4.753 -0.367 1.00 96.81 90 MET A CA 1
ATOM 727 C C . MET A 1 90 ? 9.807 -4.668 -0.558 1.00 96.81 90 MET A C 1
ATOM 729 O O . MET A 1 90 ? 9.175 -3.736 -0.063 1.00 96.81 90 MET A O 1
ATOM 733 N N . VAL A 1 91 ? 9.220 -5.629 -1.274 1.00 96.62 91 VAL A N 1
ATOM 734 C CA . VAL A 1 91 ? 7.769 -5.716 -1.485 1.00 96.62 91 VAL A CA 1
ATOM 735 C C . VAL A 1 91 ? 7.064 -6.162 -0.202 1.00 96.62 91 VAL A C 1
ATOM 737 O O . VAL A 1 91 ? 6.084 -5.543 0.219 1.00 96.62 91 VAL A O 1
ATOM 740 N N . ASP A 1 92 ? 7.600 -7.167 0.486 1.00 97.00 92 ASP A N 1
ATOM 741 C CA . ASP A 1 92 ? 7.065 -7.671 1.755 1.00 97.00 92 ASP A CA 1
ATOM 742 C C . ASP A 1 92 ? 7.153 -6.629 2.882 1.00 97.00 92 ASP A C 1
ATOM 744 O O . ASP A 1 92 ? 6.256 -6.529 3.715 1.00 97.00 92 ASP A O 1
ATOM 748 N N . GLU A 1 93 ? 8.176 -5.777 2.863 1.00 95.75 93 GLU A N 1
ATOM 749 C CA . GLU A 1 93 ? 8.357 -4.681 3.823 1.00 95.75 93 GLU A CA 1
ATOM 750 C C . GLU A 1 93 ? 7.694 -3.364 3.373 1.00 95.75 93 GLU A C 1
ATOM 752 O O . GLU A 1 93 ? 7.724 -2.364 4.098 1.00 95.75 93 GLU A O 1
ATOM 757 N N . SER A 1 94 ? 7.062 -3.340 2.192 1.00 96.75 94 SER A N 1
ATOM 758 C CA . SER A 1 94 ? 6.462 -2.129 1.631 1.00 96.75 94 SER A CA 1
ATOM 759 C C . SER A 1 94 ? 5.361 -1.577 2.535 1.00 96.75 94 SER A C 1
ATOM 761 O O . SER A 1 94 ? 4.293 -2.174 2.716 1.00 96.75 94 SER A O 1
ATOM 763 N N . GLY A 1 95 ? 5.614 -0.377 3.065 1.00 96.06 95 GLY A N 1
ATOM 764 C CA . GLY A 1 95 ? 4.649 0.370 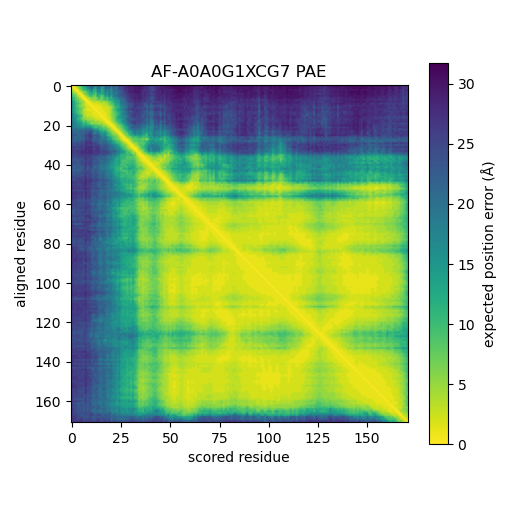3.863 1.00 96.06 95 GLY A CA 1
ATOM 765 C C . GLY A 1 95 ? 3.416 0.785 3.063 1.00 96.06 95 GLY A C 1
ATOM 766 O O . GLY A 1 95 ? 2.331 0.796 3.629 1.00 96.06 95 GLY A O 1
ATOM 767 N N . GLN A 1 96 ? 3.562 1.065 1.764 1.00 94.44 96 GLN A N 1
ATOM 768 C CA . GLN A 1 96 ? 2.448 1.433 0.882 1.00 94.44 96 GLN A CA 1
ATOM 769 C C . GLN A 1 96 ? 1.473 0.256 0.713 1.00 94.44 96 GLN A C 1
ATOM 771 O O . GLN A 1 96 ? 0.275 0.407 0.930 1.00 94.44 96 GLN A O 1
ATOM 776 N N . ILE A 1 97 ? 1.994 -0.946 0.443 1.00 96.69 97 ILE A N 1
ATOM 777 C CA . ILE A 1 97 ? 1.181 -2.166 0.313 1.00 96.69 97 ILE A CA 1
ATOM 778 C C . ILE A 1 97 ? 0.467 -2.487 1.632 1.00 96.69 97 ILE A C 1
ATOM 780 O O . ILE A 1 97 ? -0.736 -2.749 1.649 1.00 96.69 97 ILE A O 1
ATOM 784 N N . SER A 1 98 ? 1.184 -2.408 2.757 1.00 97.69 98 SER A N 1
ATOM 785 C CA . SER A 1 98 ? 0.589 -2.598 4.086 1.00 97.69 98 SER A CA 1
ATOM 786 C C . SER A 1 98 ? -0.479 -1.545 4.405 1.00 97.69 98 SER A C 1
ATOM 788 O O . SER A 1 98 ? -1.473 -1.857 5.060 1.00 97.69 98 SER A O 1
ATOM 790 N N . PHE A 1 99 ? -0.293 -0.305 3.944 1.00 96.25 99 PHE A N 1
ATOM 791 C CA . PHE A 1 99 ? -1.244 0.791 4.119 1.00 96.25 99 PHE A CA 1
ATOM 792 C C . PHE A 1 99 ? -2.541 0.517 3.352 1.00 96.25 99 PHE A C 1
ATOM 794 O O . PHE A 1 99 ? -3.614 0.582 3.949 1.00 96.25 99 PHE A O 1
ATOM 801 N N . TYR A 1 100 ? -2.450 0.112 2.081 1.00 95.19 100 TYR A N 1
ATOM 802 C CA . TYR A 1 100 ? -3.619 -0.265 1.284 1.00 95.19 100 TYR A CA 1
ATOM 803 C C . TYR A 1 100 ? -4.357 -1.473 1.863 1.00 95.19 100 TYR A C 1
ATOM 805 O O . TYR A 1 100 ? -5.566 -1.394 2.066 1.00 95.19 100 TYR A O 1
ATOM 813 N N . ALA A 1 101 ? -3.648 -2.546 2.230 1.00 96.19 101 ALA A N 1
ATOM 814 C CA . ALA A 1 101 ? -4.266 -3.711 2.868 1.00 96.19 101 ALA A CA 1
ATOM 815 C C . ALA A 1 101 ? -4.987 -3.346 4.181 1.00 96.19 101 ALA A C 1
ATOM 817 O O . ALA A 1 101 ? -6.083 -3.832 4.456 1.00 96.19 101 ALA A O 1
ATOM 818 N N . THR A 1 102 ? -4.406 -2.441 4.975 1.00 96.12 102 THR A N 1
ATOM 819 C CA . THR A 1 102 ? -5.024 -1.937 6.213 1.00 96.12 102 THR A CA 1
ATOM 820 C C . THR A 1 102 ? -6.284 -1.128 5.930 1.00 96.12 102 THR A C 1
ATOM 822 O O . THR A 1 102 ? -7.285 -1.293 6.623 1.00 96.12 102 THR A O 1
ATOM 825 N N . ALA A 1 103 ? -6.257 -0.264 4.917 1.00 93.06 103 ALA A N 1
ATOM 826 C CA . ALA A 1 103 ? -7.415 0.529 4.535 1.00 93.06 103 ALA A CA 1
ATOM 827 C C . ALA A 1 103 ? -8.556 -0.358 3.994 1.00 93.06 103 ALA A C 1
ATOM 829 O O . ALA A 1 103 ? -9.702 -0.186 4.412 1.00 93.06 103 ALA A O 1
ATOM 830 N N . VAL A 1 104 ? -8.247 -1.384 3.191 1.00 92.00 104 VAL A N 1
ATOM 831 C CA . VAL A 1 104 ? -9.231 -2.405 2.784 1.00 92.00 104 VAL A CA 1
ATOM 832 C C . VAL A 1 104 ? -9.845 -3.090 4.005 1.00 92.00 104 VAL A C 1
ATOM 834 O O . VAL A 1 104 ? -11.070 -3.157 4.120 1.00 92.00 104 VAL A O 1
ATOM 837 N N . TRP A 1 105 ? -9.023 -3.534 4.961 1.00 94.12 105 TRP A N 1
ATOM 838 C CA . TRP A 1 105 ? -9.532 -4.161 6.179 1.00 94.12 105 TRP A CA 1
ATOM 839 C C . TRP A 1 105 ? -10.425 -3.218 6.990 1.00 94.12 105 TRP A C 1
ATOM 841 O O . TRP A 1 105 ? -11.476 -3.628 7.477 1.00 94.12 105 TRP A O 1
ATOM 851 N N . LEU A 1 106 ? -10.066 -1.940 7.120 1.00 91.50 106 LEU A N 1
ATOM 852 C CA . LEU A 1 106 ? -10.901 -0.975 7.833 1.00 91.50 106 LEU A CA 1
ATOM 853 C C . LEU A 1 106 ? -12.277 -0.811 7.172 1.00 91.50 106 LEU A C 1
ATOM 855 O O . LEU A 1 106 ? -13.270 -0.782 7.904 1.00 91.50 106 LEU A O 1
ATOM 859 N N . ALA A 1 107 ? -12.326 -0.761 5.836 1.00 85.19 107 ALA A N 1
ATOM 860 C CA . ALA A 1 107 ? -13.542 -0.543 5.053 1.00 85.19 107 ALA A CA 1
ATOM 861 C C . ALA A 1 107 ? -14.430 -1.793 4.932 1.00 85.19 107 ALA A C 1
ATOM 863 O O . ALA A 1 107 ? -15.637 -1.712 5.140 1.00 85.19 107 ALA A O 1
ATOM 864 N N . LYS A 1 108 ? -13.847 -2.949 4.597 1.00 86.38 108 LYS A N 1
ATOM 865 C CA . LYS A 1 108 ? -14.587 -4.165 4.209 1.00 86.38 108 LYS A CA 1
ATOM 866 C C . LYS A 1 108 ? -14.419 -5.330 5.194 1.00 86.38 108 LYS A C 1
ATOM 868 O O . LYS A 1 108 ? -15.050 -6.363 5.023 1.00 86.38 108 LYS A O 1
ATOM 873 N N . LYS A 1 109 ? -13.582 -5.177 6.232 1.00 89.88 109 LYS A N 1
ATOM 874 C CA . LYS A 1 109 ? -13.251 -6.216 7.236 1.00 89.88 109 LYS A CA 1
ATOM 875 C C . LYS A 1 109 ? -12.600 -7.479 6.663 1.00 89.88 109 LYS A C 1
ATOM 877 O O . LYS A 1 109 ? -12.530 -8.493 7.349 1.00 89.88 109 LYS A O 1
ATOM 882 N N . VAL A 1 110 ? -12.038 -7.380 5.460 1.00 90.94 110 VAL A N 1
ATOM 883 C CA . VAL A 1 110 ? -11.287 -8.442 4.778 1.00 90.94 110 VAL A CA 1
ATOM 884 C C . VAL A 1 110 ? -9.824 -8.024 4.655 1.00 90.94 110 VAL A C 1
ATOM 886 O O . VAL A 1 110 ? -9.530 -6.855 4.413 1.00 90.94 110 VAL A O 1
ATOM 889 N N . VAL A 1 111 ? -8.901 -8.967 4.842 1.00 95.88 111 VAL A N 1
ATOM 890 C CA . VAL A 1 111 ? -7.486 -8.768 4.499 1.00 95.88 111 VAL A CA 1
ATOM 891 C C . VAL A 1 111 ? -7.271 -9.344 3.097 1.00 95.88 111 VAL A C 1
ATOM 893 O O . VAL A 1 111 ? -7.591 -10.515 2.907 1.00 95.88 111 VAL A O 1
ATOM 896 N N . PRO A 1 112 ? -6.766 -8.569 2.118 1.00 95.12 112 PRO A N 1
ATOM 897 C CA . PRO A 1 112 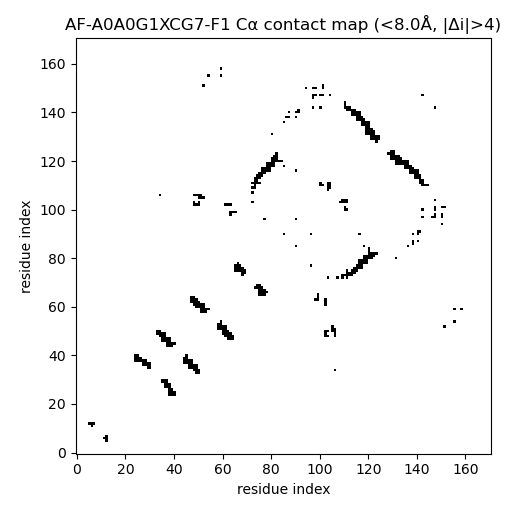? -6.514 -9.091 0.777 1.00 95.12 112 PRO A CA 1
ATOM 898 C C . PRO A 1 112 ? -5.510 -10.250 0.806 1.00 95.12 112 PRO A C 1
ATOM 900 O O . PRO A 1 112 ? -4.454 -10.141 1.436 1.00 95.12 112 PRO A O 1
ATOM 903 N N . GLU A 1 113 ? -5.824 -11.342 0.112 1.00 93.94 113 GLU A N 1
ATOM 904 C CA . GLU A 1 113 ? -5.002 -12.563 0.102 1.00 93.94 113 GLU A CA 1
ATOM 905 C C . GLU A 1 113 ? -4.107 -12.673 -1.139 1.00 93.94 113 GLU A C 1
ATOM 907 O O . GLU A 1 113 ? -3.078 -13.355 -1.101 1.00 93.94 113 GLU A O 1
ATOM 912 N N . ASP A 1 114 ? -4.491 -11.988 -2.218 1.00 96.69 114 ASP A N 1
ATOM 913 C CA . ASP A 1 114 ? -3.803 -11.969 -3.508 1.00 96.69 114 ASP A CA 1
ATOM 914 C C . ASP A 1 114 ? -3.315 -10.546 -3.811 1.00 96.69 114 ASP A C 1
ATOM 916 O O . ASP A 1 114 ? -4.056 -9.684 -4.290 1.00 96.69 114 ASP A O 1
ATOM 920 N N . ILE A 1 115 ? -2.065 -10.277 -3.443 1.00 98.00 115 ILE A N 1
ATOM 921 C CA . ILE A 1 115 ? -1.424 -8.978 -3.632 1.00 98.00 115 ILE A CA 1
ATOM 922 C C . ILE A 1 115 ? -0.199 -9.181 -4.519 1.00 98.00 115 ILE A C 1
ATOM 924 O O . ILE A 1 115 ? 0.650 -10.018 -4.222 1.00 98.00 115 ILE A O 1
ATOM 928 N N . GLU A 1 116 ? -0.065 -8.390 -5.580 1.00 97.81 116 GLU A N 1
ATOM 929 C CA . GLU A 1 116 ? 1.087 -8.453 -6.488 1.00 97.81 116 GLU A CA 1
ATOM 930 C C . GLU A 1 116 ? 1.668 -7.052 -6.704 1.00 97.81 116 GLU A C 1
ATOM 932 O O . GLU A 1 116 ? 0.944 -6.117 -7.049 1.00 97.81 116 GLU A O 1
ATOM 937 N N . LEU A 1 117 ? 2.986 -6.905 -6.545 1.00 97.38 117 LEU A N 1
ATOM 938 C CA . LEU A 1 117 ? 3.703 -5.761 -7.104 1.00 97.38 117 LEU A CA 1
ATOM 939 C C . LEU A 1 117 ? 4.252 -6.140 -8.477 1.00 97.38 117 LEU A C 1
ATOM 941 O O . LEU A 1 117 ? 4.984 -7.122 -8.612 1.00 97.38 117 LEU A O 1
ATOM 945 N N . VAL A 1 118 ? 3.919 -5.340 -9.485 1.00 95.19 118 VAL A N 1
ATOM 946 C CA . VAL A 1 118 ? 4.400 -5.481 -10.859 1.00 95.19 118 VAL A CA 1
ATOM 947 C C . VAL A 1 118 ? 5.305 -4.295 -11.168 1.00 95.19 118 VAL A C 1
ATOM 949 O O . VAL A 1 118 ? 4.849 -3.157 -11.238 1.00 95.19 118 VAL A O 1
ATOM 952 N N . CYS A 1 119 ? 6.597 -4.547 -11.351 1.00 93.19 119 CYS A N 1
ATOM 953 C CA . CYS A 1 119 ? 7.571 -3.518 -11.693 1.00 93.19 119 CYS A CA 1
ATOM 954 C C . CYS A 1 119 ? 8.039 -3.701 -13.136 1.00 93.19 119 CYS A C 1
ATOM 956 O O . CYS A 1 119 ? 8.667 -4.711 -13.442 1.00 93.19 119 CYS A O 1
ATOM 958 N N . ALA A 1 120 ? 7.773 -2.724 -14.000 1.00 93.50 120 ALA A N 1
ATOM 959 C CA . ALA A 1 120 ? 8.442 -2.631 -15.292 1.00 93.50 120 ALA A CA 1
ATOM 960 C C . ALA A 1 120 ? 9.848 -2.053 -15.079 1.00 93.50 120 ALA A C 1
ATOM 962 O O . ALA A 1 120 ? 10.008 -0.988 -14.472 1.00 93.50 120 ALA A O 1
ATOM 963 N N . GLU A 1 121 ? 10.870 -2.770 -15.528 1.00 91.62 121 GLU A N 1
ATOM 964 C CA . GLU A 1 121 ? 12.238 -2.276 -15.456 1.00 91.62 121 GLU A CA 1
ATOM 965 C C . GLU A 1 121 ? 12.439 -1.162 -16.484 1.00 91.62 121 GLU A C 1
ATOM 967 O O . GLU A 1 121 ? 11.936 -1.201 -17.609 1.00 91.62 121 GLU A O 1
ATOM 972 N N . THR A 1 122 ? 13.168 -0.133 -16.072 1.00 92.94 122 THR A N 1
ATOM 973 C CA . THR A 1 122 ? 13.548 0.986 -16.931 1.00 92.94 122 THR A CA 1
ATOM 974 C C . THR A 1 122 ? 15.055 1.159 -16.912 1.00 92.94 122 THR A C 1
ATOM 976 O O . THR A 1 122 ? 15.668 0.962 -15.869 1.00 92.94 122 THR A O 1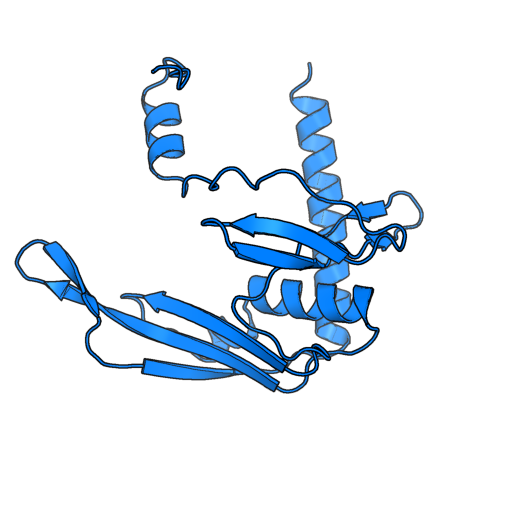
ATOM 979 N N . ALA A 1 123 ? 15.652 1.599 -18.011 1.00 91.12 123 ALA A N 1
ATOM 980 C CA . ALA A 1 123 ? 17.068 1.934 -18.083 1.00 91.12 123 ALA A CA 1
ATOM 981 C C . ALA A 1 123 ? 17.269 3.322 -18.689 1.00 91.12 123 ALA A C 1
ATOM 983 O O . ALA A 1 123 ? 16.421 3.831 -19.429 1.00 91.12 123 ALA A O 1
ATOM 984 N N . TYR A 1 124 ? 18.402 3.934 -18.346 1.00 92.38 124 TYR A N 1
ATOM 985 C CA . TYR A 1 124 ? 18.854 5.151 -19.003 1.00 92.38 124 TYR A CA 1
ATOM 986 C C . TYR A 1 124 ? 19.487 4.799 -20.346 1.00 92.38 124 TYR A C 1
ATOM 988 O O . TYR A 1 124 ? 20.381 3.957 -20.422 1.00 92.38 124 TYR A O 1
ATOM 996 N N . ASN A 1 125 ? 19.028 5.471 -21.390 1.00 91.12 125 ASN A N 1
ATOM 997 C CA . ASN A 1 125 ? 19.622 5.436 -22.715 1.00 91.12 125 ASN A CA 1
ATOM 998 C C . ASN A 1 125 ? 20.892 6.308 -22.761 1.00 91.12 125 ASN A C 1
ATOM 1000 O O . ASN A 1 125 ? 21.098 7.146 -21.878 1.00 91.12 125 ASN A O 1
ATOM 1004 N N . PRO A 1 126 ? 21.739 6.173 -23.801 1.00 93.88 126 PRO A N 1
ATOM 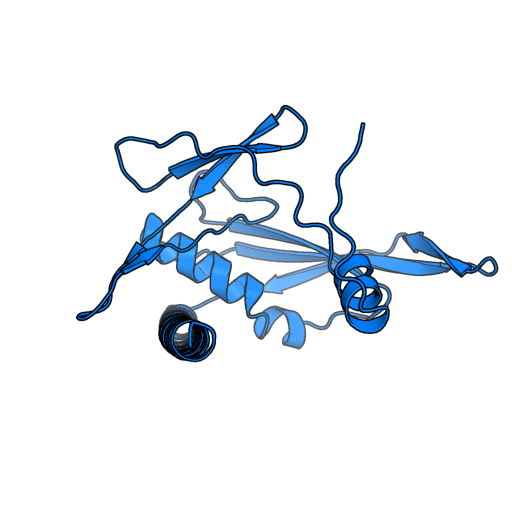1005 C CA . PRO A 1 126 ? 22.938 7.003 -23.961 1.00 93.88 126 PRO A CA 1
ATOM 1006 C C . PRO A 1 126 ? 22.667 8.515 -24.015 1.00 93.88 126 PRO A C 1
ATOM 1008 O O . PRO A 1 126 ? 23.533 9.304 -23.653 1.00 93.88 126 PRO A O 1
ATOM 1011 N N . ASP A 1 127 ? 21.468 8.921 -24.439 1.00 91.56 127 ASP A N 1
ATOM 1012 C CA . ASP A 1 127 ? 21.013 10.317 -24.459 1.00 91.56 127 ASP A CA 1
ATOM 1013 C C . ASP A 1 127 ? 20.492 10.812 -23.092 1.00 91.56 127 ASP A C 1
ATOM 1015 O O . ASP A 1 127 ? 20.021 11.942 -22.971 1.00 91.56 127 ASP A O 1
ATOM 1019 N N . GLY A 1 128 ? 20.560 9.971 -22.056 1.00 89.12 128 GLY A N 1
ATOM 1020 C CA . GLY A 1 128 ? 20.063 10.255 -20.712 1.00 89.12 128 GLY A CA 1
ATOM 1021 C C . GLY A 1 128 ? 18.549 10.097 -20.548 1.00 89.12 128 GLY A C 1
ATOM 1022 O O . GLY A 1 128 ? 18.045 10.284 -19.438 1.00 89.12 128 GLY A O 1
ATOM 1023 N N . SER A 1 129 ? 17.808 9.736 -21.601 1.00 90.69 129 SER A N 1
ATOM 1024 C CA . SER A 1 129 ? 16.373 9.461 -21.502 1.00 90.69 129 SER A CA 1
ATOM 1025 C C . SER A 1 129 ? 16.107 8.153 -20.752 1.00 90.69 129 SER A C 1
ATOM 1027 O O . SER A 1 129 ? 16.905 7.218 -20.796 1.00 90.69 129 SER A O 1
ATOM 1029 N N . LEU A 1 130 ? 14.980 8.080 -20.040 1.00 90.00 130 LEU A N 1
ATOM 1030 C CA . LEU A 1 130 ? 14.548 6.868 -19.345 1.00 90.00 130 LEU A CA 1
ATOM 1031 C C . LEU A 1 130 ? 13.549 6.105 -20.217 1.00 90.00 130 LEU A C 1
ATOM 1033 O O . LEU A 1 130 ? 12.538 6.675 -20.628 1.00 90.00 130 LEU A O 1
ATOM 1037 N N . SER A 1 131 ? 13.794 4.817 -20.457 1.00 87.06 131 SER A N 1
ATOM 1038 C CA . SER A 1 131 ? 12.881 3.971 -21.232 1.00 87.06 131 SER A CA 1
ATOM 1039 C C . SER A 1 131 ? 12.702 2.580 -20.615 1.00 87.06 131 SER A C 1
ATOM 1041 O O . SER A 1 131 ? 13.601 2.112 -19.912 1.00 87.06 131 SER A O 1
ATOM 1043 N N . PRO A 1 132 ? 11.545 1.915 -20.810 1.00 92.44 132 PRO A N 1
ATOM 1044 C CA . PRO A 1 132 ? 11.355 0.531 -20.384 1.00 92.44 132 PRO A CA 1
ATOM 1045 C C . PRO A 1 132 ? 12.338 -0.407 -21.087 1.00 92.44 132 PRO A C 1
ATOM 1047 O O . PRO A 1 132 ? 12.512 -0.310 -22.299 1.00 92.44 132 PRO A O 1
ATOM 1050 N N . THR A 1 133 ? 12.929 -1.350 -20.354 1.00 91.69 133 THR A N 1
ATOM 1051 C CA . THR A 1 133 ? 13.823 -2.365 -20.945 1.00 91.69 133 THR A CA 1
ATOM 1052 C C . THR A 1 133 ? 13.055 -3.483 -21.652 1.00 91.69 133 THR A C 1
ATOM 1054 O O . THR A 1 133 ? 13.618 -4.202 -22.470 1.00 91.69 133 THR A O 1
ATOM 1057 N N . GLY A 1 134 ? 11.760 -3.615 -21.349 1.00 89.25 134 GLY A N 1
ATOM 1058 C CA . GLY A 1 134 ? 10.917 -4.741 -21.756 1.00 89.25 134 GLY A CA 1
ATOM 1059 C C . GLY A 1 134 ? 10.768 -5.799 -20.661 1.00 89.25 134 GLY A C 1
ATOM 1060 O O . GLY A 1 134 ? 9.827 -6.591 -20.715 1.00 89.25 134 GLY A O 1
ATOM 1061 N N . ASP A 1 135 ? 11.618 -5.764 -19.633 1.00 90.38 135 ASP A N 1
ATOM 1062 C CA . ASP A 1 135 ? 11.542 -6.691 -18.511 1.00 90.38 135 ASP A CA 1
ATOM 1063 C C . ASP A 1 135 ? 10.485 -6.269 -17.485 1.00 90.38 135 ASP A C 1
ATOM 1065 O O . ASP A 1 135 ? 10.288 -5.091 -17.166 1.00 90.38 135 ASP A O 1
ATOM 1069 N N . ILE A 1 136 ? 9.786 -7.270 -16.948 1.00 94.44 136 ILE A N 1
ATOM 1070 C CA . ILE A 1 136 ? 8.761 -7.095 -15.922 1.00 94.44 136 ILE A CA 1
ATOM 1071 C C . ILE A 1 136 ? 9.049 -8.052 -14.774 1.00 94.44 136 ILE A C 1
ATOM 1073 O O . ILE A 1 136 ? 9.104 -9.270 -14.952 1.00 94.44 136 ILE A O 1
ATOM 1077 N N . TRP A 1 137 ? 9.145 -7.507 -13.567 1.00 90.88 137 TRP A N 1
ATOM 1078 C CA . TRP A 1 137 ? 9.262 -8.286 -12.343 1.00 90.88 137 TRP A CA 1
ATOM 1079 C C . TRP A 1 137 ? 7.943 -8.309 -11.592 1.00 90.88 137 TRP A C 1
ATOM 1081 O O . TRP A 1 137 ? 7.306 -7.277 -11.377 1.00 90.88 137 TRP A O 1
ATOM 1091 N N . ARG A 1 138 ? 7.545 -9.508 -11.178 1.00 96.56 138 ARG A N 1
ATOM 1092 C CA . ARG A 1 138 ? 6.295 -9.771 -10.473 1.00 96.56 138 ARG A CA 1
ATOM 1093 C C . ARG A 1 138 ? 6.609 -10.345 -9.109 1.00 96.56 138 ARG A C 1
ATOM 1095 O O . ARG A 1 138 ? 7.334 -11.331 -9.007 1.00 96.56 138 ARG A O 1
ATOM 1102 N N . PHE A 1 139 ? 6.050 -9.727 -8.082 1.00 97.88 139 PHE A N 1
ATOM 1103 C CA . PHE A 1 139 ? 6.281 -10.097 -6.696 1.00 97.88 139 PHE A CA 1
ATOM 1104 C C . PHE A 1 139 ? 4.936 -10.310 -6.007 1.00 97.88 139 PHE A C 1
ATOM 1106 O O . PHE A 1 139 ? 4.337 -9.345 -5.515 1.00 97.88 139 PHE A O 1
ATOM 1113 N N . PRO A 1 140 ? 4.434 -11.555 -5.977 1.00 98.12 140 PRO A N 1
ATOM 1114 C CA . PRO A 1 140 ? 3.333 -11.916 -5.104 1.00 98.12 140 PRO A CA 1
ATOM 1115 C C . PRO A 1 140 ? 3.736 -11.655 -3.652 1.00 98.12 140 PRO A C 1
ATOM 1117 O O . PRO A 1 140 ? 4.843 -11.985 -3.234 1.00 98.12 140 PRO A O 1
ATOM 1120 N N . THR A 1 141 ? 2.853 -11.062 -2.867 1.00 98.12 141 THR A N 1
ATOM 1121 C CA . THR A 1 141 ? 3.065 -10.795 -1.445 1.00 98.12 141 THR A CA 1
ATOM 1122 C C . THR A 1 141 ? 1.761 -11.012 -0.689 1.00 98.12 141 THR A C 1
ATOM 1124 O O . THR A 1 141 ? 0.690 -11.162 -1.275 1.00 98.12 141 THR A O 1
ATOM 1127 N N . LYS A 1 142 ? 1.845 -11.065 0.638 1.00 97.25 142 LYS A N 1
ATOM 1128 C CA . LYS A 1 142 ? 0.691 -11.254 1.518 1.00 97.25 142 LYS A CA 1
ATOM 1129 C C . LYS A 1 142 ? 0.784 -10.325 2.709 1.00 97.25 142 LYS A C 1
ATOM 1131 O O . LYS A 1 142 ? 1.872 -9.909 3.111 1.00 97.25 142 LYS A O 1
ATOM 1136 N N . ARG A 1 143 ? -0.369 -10.014 3.293 1.00 97.44 143 ARG A N 1
ATOM 1137 C CA . ARG A 1 143 ? -0.461 -9.333 4.583 1.00 97.44 143 ARG A CA 1
ATOM 1138 C C . ARG A 1 143 ? -1.315 -10.149 5.529 1.00 97.44 143 ARG A C 1
ATOM 1140 O O . ARG A 1 143 ? -2.281 -10.788 5.133 1.00 97.44 143 ARG A O 1
ATOM 1147 N N . THR A 1 144 ? -0.920 -10.132 6.788 1.00 96.81 144 THR A N 1
ATOM 1148 C CA . THR A 1 144 ? -1.613 -10.791 7.888 1.00 96.81 144 THR A CA 1
ATOM 1149 C C . THR A 1 144 ? -2.303 -9.753 8.766 1.00 96.81 144 THR A C 1
ATOM 1151 O O . THR A 1 144 ? -2.025 -8.553 8.688 1.00 96.81 144 THR A O 1
ATOM 1154 N N . MET A 1 145 ? -3.155 -10.209 9.685 1.00 97.00 145 MET A N 1
ATOM 1155 C CA . MET A 1 145 ? -3.734 -9.322 10.698 1.00 97.00 145 MET A CA 1
ATOM 1156 C C . MET A 1 145 ? -2.660 -8.639 11.561 1.00 97.00 145 MET A C 1
ATOM 1158 O O . MET A 1 145 ? -2.829 -7.496 11.982 1.00 97.00 145 MET A O 1
ATOM 1162 N N . VAL A 1 146 ? -1.523 -9.304 11.791 1.00 97.19 146 VAL A N 1
ATOM 1163 C CA . VAL A 1 146 ? -0.393 -8.717 12.523 1.00 97.19 146 VAL A CA 1
ATOM 1164 C C . VAL A 1 14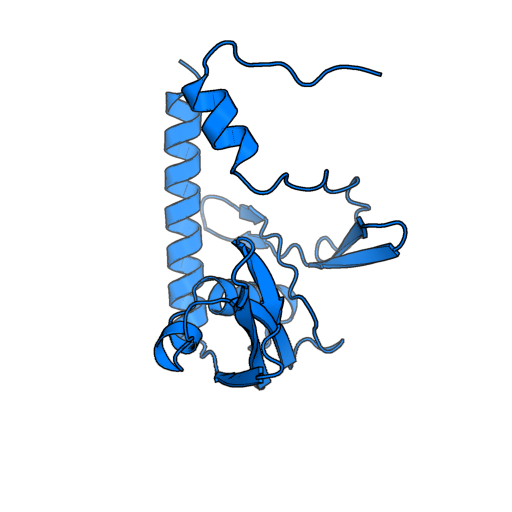6 ? 0.155 -7.497 11.782 1.00 97.19 146 VAL A C 1
ATOM 1166 O O . VAL A 1 146 ? 0.460 -6.485 12.413 1.00 97.19 146 VAL A O 1
ATOM 1169 N N . ASP A 1 147 ? 0.232 -7.547 10.452 1.00 97.50 147 ASP A N 1
ATOM 1170 C CA . ASP A 1 147 ? 0.693 -6.419 9.637 1.00 97.50 147 ASP A CA 1
ATOM 1171 C C . ASP A 1 147 ? -0.292 -5.251 9.681 1.00 97.50 147 ASP A C 1
ATOM 1173 O O . ASP A 1 147 ? 0.124 -4.098 9.809 1.00 97.50 147 ASP A O 1
ATOM 1177 N N . VAL A 1 148 ? -1.595 -5.546 9.674 1.00 96.94 148 VAL A N 1
ATOM 1178 C CA . VAL A 1 148 ? -2.666 -4.551 9.844 1.00 96.94 148 VAL A CA 1
ATOM 1179 C C . VAL A 1 148 ? -2.565 -3.869 11.214 1.00 96.94 148 VAL A C 1
ATOM 1181 O O . VAL A 1 148 ? -2.589 -2.640 11.310 1.00 96.94 148 VAL A O 1
ATOM 1184 N N . ILE A 1 149 ? -2.375 -4.630 12.295 1.00 96.81 149 ILE A N 1
ATOM 1185 C CA . ILE A 1 149 ? -2.210 -4.082 13.654 1.00 96.81 149 ILE A CA 1
ATOM 1186 C C . ILE A 1 149 ? -0.943 -3.215 13.751 1.00 96.81 149 ILE A C 1
ATOM 1188 O O . ILE A 1 149 ? -0.966 -2.113 14.312 1.00 96.81 149 ILE A O 1
ATOM 1192 N N . LYS A 1 150 ? 0.173 -3.665 13.166 1.00 97.44 150 LYS A N 1
ATOM 1193 C CA . LYS A 1 150 ? 1.414 -2.875 13.111 1.00 97.44 150 LYS A CA 1
ATOM 1194 C C . LYS A 1 150 ? 1.217 -1.582 12.321 1.00 97.44 150 LYS A C 1
ATOM 1196 O O . LYS A 1 150 ? 1.673 -0.521 12.755 1.00 97.44 150 LYS A O 1
ATOM 1201 N N . MET A 1 151 ? 0.520 -1.649 11.189 1.00 97.44 151 MET A N 1
ATOM 1202 C CA . MET A 1 151 ? 0.285 -0.494 10.331 1.00 97.44 151 MET A CA 1
ATOM 1203 C C . MET A 1 151 ? -0.664 0.520 10.975 1.00 97.44 151 MET A C 1
ATOM 1205 O O . MET A 1 151 ? -0.332 1.702 11.022 1.00 97.44 151 MET A O 1
ATOM 1209 N N . THR A 1 152 ? -1.780 0.086 11.564 1.00 95.81 152 THR A N 1
ATOM 1210 C CA . THR A 1 152 ? -2.676 0.985 12.317 1.00 95.81 152 THR A CA 1
ATOM 1211 C C . THR A 1 152 ? -1.933 1.697 13.452 1.00 95.81 152 THR A C 1
ATOM 1213 O O . THR A 1 152 ? -2.092 2.903 13.642 1.00 95.81 152 THR A O 1
ATOM 1216 N N . SER A 1 153 ? -1.043 0.993 14.155 1.00 95.62 153 SER A N 1
ATOM 1217 C CA . SER A 1 153 ? -0.194 1.586 15.197 1.00 95.62 153 SER A CA 1
ATOM 1218 C C . SER A 1 153 ? 0.795 2.617 14.633 1.00 95.62 153 SER A C 1
ATOM 1220 O O . SER A 1 153 ? 1.036 3.658 15.246 1.00 95.62 153 SER A O 1
ATOM 1222 N N . ARG A 1 154 ? 1.369 2.368 13.447 1.00 95.88 154 ARG A N 1
ATOM 1223 C CA . ARG A 1 154 ? 2.220 3.332 12.727 1.00 95.88 154 ARG A CA 1
ATOM 1224 C C . ARG A 1 154 ? 1.430 4.568 12.285 1.00 95.88 154 ARG A C 1
ATOM 1226 O O . ARG A 1 154 ? 1.912 5.674 12.504 1.00 95.88 154 ARG A O 1
ATOM 1233 N N . MET A 1 155 ? 0.228 4.393 11.731 1.00 94.50 155 MET A N 1
ATOM 1234 C CA . MET A 1 155 ? -0.656 5.485 11.299 1.00 94.50 155 MET A CA 1
ATOM 1235 C C . MET A 1 155 ? -1.030 6.406 12.467 1.00 94.50 155 MET A C 1
ATOM 1237 O O . MET A 1 155 ? -0.914 7.621 12.349 1.00 94.50 155 MET A O 1
ATOM 1241 N N . LYS A 1 156 ? -1.403 5.841 13.625 1.00 93.62 156 LYS A N 1
ATOM 1242 C CA . LYS A 1 156 ? -1.723 6.623 14.834 1.00 93.62 156 LYS A CA 1
ATOM 1243 C C . LYS A 1 156 ? -0.546 7.469 15.314 1.00 93.62 156 LYS A C 1
ATOM 1245 O O . LYS A 1 156 ? -0.733 8.636 15.647 1.00 93.62 156 LYS A O 1
ATOM 1250 N N . ARG A 1 157 ? 0.665 6.899 15.322 1.00 92.88 157 ARG A N 1
ATOM 1251 C CA . ARG A 1 157 ? 1.887 7.638 15.682 1.00 92.88 157 ARG A CA 1
ATOM 1252 C C . ARG A 1 157 ? 2.196 8.753 14.685 1.00 92.88 157 ARG A C 1
ATOM 1254 O O . ARG A 1 157 ? 2.498 9.860 15.110 1.00 92.88 157 ARG A O 1
ATOM 1261 N N . ALA A 1 158 ? 2.077 8.478 13.386 1.00 92.50 158 ALA A N 1
ATOM 1262 C CA . ALA A 1 158 ? 2.281 9.486 12.348 1.00 92.50 158 ALA A CA 1
ATOM 1263 C C . ALA A 1 158 ? 1.287 10.650 12.490 1.00 92.50 158 ALA A C 1
ATOM 1265 O O . ALA A 1 158 ? 1.692 11.804 12.458 1.00 92.50 158 ALA A O 1
ATOM 1266 N N . TRP A 1 159 ? 0.009 10.353 12.734 1.00 90.88 159 TRP A N 1
ATOM 1267 C CA . TRP A 1 159 ? -1.022 11.368 12.951 1.00 90.88 159 TRP A CA 1
ATOM 1268 C C . TRP A 1 159 ? -0.755 12.244 14.178 1.00 90.88 159 TRP A C 1
ATOM 1270 O O . TRP A 1 159 ? -0.901 13.460 14.107 1.00 90.88 159 TRP A O 1
ATOM 1280 N N . ALA A 1 160 ? -0.325 11.642 15.291 1.00 88.38 160 ALA A N 1
ATOM 1281 C CA . ALA A 1 160 ? 0.072 12.397 16.477 1.00 88.38 160 ALA A CA 1
ATOM 1282 C C . ALA A 1 160 ? 1.253 13.341 16.183 1.00 88.38 160 ALA A C 1
ATOM 1284 O O . ALA A 1 160 ? 1.202 14.504 16.568 1.00 88.38 160 ALA A O 1
ATOM 1285 N N . GLY A 1 161 ? 2.264 12.870 15.442 1.00 88.00 161 GLY A N 1
ATOM 1286 C CA . GLY A 1 161 ? 3.404 13.699 15.038 1.00 88.00 161 GLY A CA 1
ATOM 1287 C C . GLY A 1 161 ? 3.026 14.840 14.087 1.00 88.00 161 GLY A C 1
ATOM 1288 O O . GLY A 1 161 ? 3.530 15.948 14.235 1.00 88.00 161 GLY A O 1
ATOM 1289 N N . ILE A 1 162 ? 2.103 14.605 13.146 1.00 87.00 162 ILE A N 1
ATOM 1290 C CA . ILE A 1 162 ? 1.583 15.652 12.248 1.00 87.00 162 ILE A CA 1
ATOM 1291 C C . ILE A 1 162 ? 0.861 16.742 13.047 1.00 87.00 162 ILE A C 1
ATOM 1293 O O . ILE A 1 162 ? 1.077 17.922 12.788 1.00 87.00 162 ILE A O 1
ATOM 1297 N N . LYS A 1 163 ? 0.037 16.360 14.032 1.00 84.25 163 LYS A N 1
ATOM 1298 C CA . LYS A 1 163 ? -0.643 17.325 14.908 1.00 84.25 163 LYS A CA 1
ATOM 1299 C C . LYS A 1 163 ? 0.344 18.182 15.689 1.00 84.25 163 LYS A C 1
ATOM 1301 O O . LYS A 1 163 ? 0.227 19.397 15.669 1.00 84.25 163 LYS A O 1
ATOM 1306 N N . GLU A 1 164 ? 1.347 17.557 16.300 1.00 85.50 164 GLU A N 1
ATOM 1307 C CA . GLU A 1 164 ? 2.372 18.280 17.056 1.00 85.50 164 GLU A CA 1
ATOM 1308 C C . GLU A 1 164 ? 3.144 19.281 16.181 1.00 85.50 164 GLU A C 1
ATOM 1310 O O . GLU A 1 164 ? 3.434 20.391 16.620 1.00 85.50 164 GLU A O 1
ATOM 1315 N N . LEU A 1 165 ? 3.465 18.911 14.936 1.00 82.19 165 LEU A N 1
ATOM 1316 C CA . LEU A 1 165 ? 4.107 19.818 13.982 1.00 82.19 165 LEU A CA 1
ATOM 1317 C C . LEU A 1 165 ? 3.194 20.982 13.587 1.00 82.19 165 LEU A C 1
ATOM 1319 O O . LEU A 1 165 ? 3.662 22.118 13.560 1.00 82.19 165 LEU A O 1
ATOM 1323 N N . GLY A 1 166 ? 1.917 20.708 13.308 1.00 76.12 166 GLY A N 1
ATOM 1324 C CA . GLY A 1 166 ? 0.929 21.738 12.977 1.00 76.12 166 GLY A CA 1
ATOM 1325 C C . GLY A 1 166 ? 0.743 22.743 14.112 1.00 76.12 166 GLY A C 1
ATOM 1326 O O . GLY A 1 166 ? 0.784 23.946 13.878 1.00 76.12 166 GLY A O 1
ATOM 1327 N N . ASP A 1 167 ? 0.654 22.258 15.351 1.00 75.69 167 ASP A N 1
ATOM 1328 C CA . ASP A 1 167 ? 0.526 23.111 16.534 1.00 75.69 167 ASP A CA 1
ATOM 1329 C C . ASP A 1 167 ? 1.778 23.981 16.755 1.00 75.69 167 ASP A C 1
ATOM 1331 O O . ASP A 1 167 ? 1.667 25.098 17.245 1.00 75.69 167 ASP A O 1
ATOM 1335 N N . LYS A 1 168 ? 2.971 23.504 16.368 1.00 71.81 168 LYS A N 1
ATOM 1336 C CA . LYS A 1 168 ? 4.242 24.246 16.484 1.00 71.81 168 LYS A CA 1
ATOM 1337 C C . LYS A 1 168 ? 4.494 25.262 15.369 1.00 71.81 168 LYS A C 1
ATOM 1339 O O . LYS A 1 168 ? 5.288 26.165 15.579 1.00 71.81 168 LYS A O 1
ATOM 1344 N N . THR A 1 169 ? 3.894 25.095 14.190 1.00 58.22 169 THR A N 1
ATOM 1345 C CA . THR A 1 169 ? 4.098 25.999 13.035 1.00 58.22 169 THR A CA 1
ATOM 1346 C C . THR A 1 169 ? 3.091 27.146 12.976 1.00 58.22 169 THR A C 1
ATOM 1348 O O . THR A 1 169 ? 3.253 28.056 12.170 1.00 58.22 169 THR A O 1
ATOM 1351 N N . LEU A 1 170 ? 2.065 27.117 13.828 1.00 51.72 170 LEU A N 1
ATOM 1352 C CA . LEU A 1 170 ? 1.050 28.166 13.952 1.00 51.72 170 LEU A CA 1
ATOM 1353 C C . LEU A 1 170 ? 1.396 29.243 15.005 1.00 51.72 170 LEU A C 1
ATOM 1355 O O . LEU A 1 170 ? 0.542 30.081 15.296 1.00 51.72 170 LEU A O 1
ATOM 1359 N N . PHE A 1 171 ? 2.623 29.241 15.544 1.00 40.78 171 PHE A N 1
ATOM 1360 C CA . PHE A 1 171 ? 3.155 30.260 16.460 1.00 40.78 171 PHE A CA 1
ATOM 1361 C C . PHE A 1 171 ? 4.516 30.776 15.999 1.00 40.78 171 PHE A C 1
ATOM 1363 O O . PHE A 1 171 ? 5.366 29.937 15.624 1.00 40.78 171 PHE A O 1
#

Secondary structure (DSSP, 8-state):
-------S-HHHHHHHHHS---------EE-TTSSEEEEEETTEEEEEE--EEE-SS-EEE--B--SEE-TTSSEEEEEEEESSPP-HHHHHT-HHHHHHHHHHHHHHS---SEEEEEEEEEEE-TTS-EEEEEEEEEEEE---HHHHHHHHHHHHHHHHHHHHHHHHH--